Protein AF-A0A484APR4-F1 (afdb_monomer)

Nearest PDB structures (foldseek):
  3zo7-assembly1_F  TM=5.203E-01  e=2.249E+00  Rhodococcus opacus
  4fpi-assembly1_C  TM=4.739E-01  e=4.487E+00  Rhodococcus opacus
  4fpi-assembly1_E  TM=4.113E-01  e=2.964E+00  Rhodococcus opacus
  3znj-assembly3_9  TM=4.112E-01  e=2.582E+00  Rhodococcus opacus
  7oqe-assembly1_F  TM=1.734E-01  e=4.487E+00  Saccharomyces cerevisiae

Secondary structure (DSSP, 8-state):
-HHHHHH-HHHHHGGGGEEEEEE-TTS-EEEEESSS-HHHHHHHHHHHHGGG------------------TT--HHHHHHHHHHHHT-TTS--

Sequence (93 aa):
MLRVVKSDPNLKHQSCDLQDIRKTAKGFLVLQLSRASAAALYEAVGKALGDRAVVKTLKEFSQIEIRDLDELASKKEILEAIRVQLKDSSLPI

pLDDT: mean 77.91, std 9.24, range [52.09, 89.12]

Foldseek 3Di:
DVCLCVVPPVNVVVCVQFPDWDADPVGDIDTDGDDDDPVVVQVVVCVSCPPVDDRDDDDDDDDFDQPDDDPPQDPVNVVVSVCVRVVHPPDDD

Structure (mmCIF, N/CA/C/O backbone):
data_AF-A0A484APR4-F1
#
_entry.id   AF-A0A484APR4-F1
#
loop_
_atom_site.group_PDB
_atom_site.id
_atom_site.type_symbol
_atom_site.label_atom_id
_atom_site.label_alt_id
_atom_site.label_comp_id
_atom_site.label_asym_id
_atom_site.label_entity_id
_atom_site.label_seq_id
_atom_site.pdbx_PDB_ins_code
_atom_site.Cartn_x
_atom_site.Cartn_y
_atom_site.Cartn_z
_atom_site.occupancy
_atom_site.B_iso_or_eq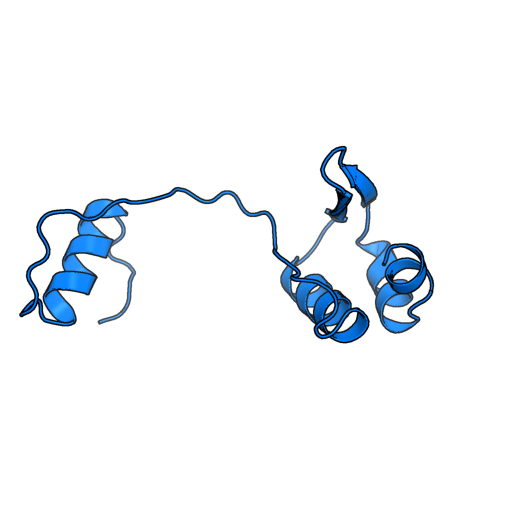uiv
_atom_site.auth_seq_id
_atom_site.auth_comp_id
_atom_site.auth_asym_id
_atom_site.auth_atom_id
_atom_site.pdbx_PDB_model_num
ATOM 1 N N . MET A 1 1 ? 6.449 -6.607 -17.753 1.00 72.62 1 MET A N 1
ATOM 2 C CA . MET A 1 1 ? 6.595 -5.880 -16.471 1.00 72.62 1 MET A CA 1
ATOM 3 C C . MET A 1 1 ? 8.011 -5.950 -15.923 1.00 72.62 1 MET A C 1
ATOM 5 O O . MET A 1 1 ? 8.665 -4.926 -15.945 1.00 72.62 1 MET A O 1
ATOM 9 N N . LEU A 1 2 ? 8.544 -7.120 -15.538 1.00 73.31 2 LEU A N 1
ATOM 10 C CA . LEU A 1 2 ? 9.911 -7.217 -14.986 1.00 73.31 2 LEU A CA 1
ATOM 11 C C . LEU A 1 2 ? 11.003 -6.625 -15.897 1.00 73.31 2 LEU A C 1
ATOM 13 O O . LEU A 1 2 ? 11.873 -5.908 -15.421 1.00 73.31 2 LEU A O 1
ATOM 17 N N . ARG A 1 3 ? 10.933 -6.883 -17.213 1.00 77.44 3 ARG A N 1
ATOM 18 C CA . ARG A 1 3 ? 11.858 -6.281 -18.187 1.00 77.44 3 ARG A CA 1
ATOM 19 C C . ARG A 1 3 ? 11.775 -4.749 -18.177 1.00 77.44 3 ARG A C 1
ATOM 21 O O . ARG A 1 3 ? 12.806 -4.111 -18.212 1.00 77.44 3 ARG A O 1
ATOM 28 N N . VAL A 1 4 ? 10.578 -4.173 -18.051 1.00 77.88 4 VAL A N 1
ATOM 29 C CA . VAL A 1 4 ? 10.388 -2.712 -17.979 1.00 77.88 4 VAL A CA 1
ATOM 30 C C . VAL A 1 4 ? 11.049 -2.160 -16.718 1.00 77.88 4 VAL A C 1
ATOM 32 O O . VAL A 1 4 ? 11.888 -1.280 -16.820 1.00 77.88 4 VAL A O 1
ATOM 35 N N . VAL A 1 5 ? 10.778 -2.768 -15.559 1.00 75.69 5 VAL A N 1
ATOM 36 C CA . VAL A 1 5 ? 11.366 -2.357 -14.271 1.00 75.69 5 VAL A CA 1
ATOM 37 C C . VAL A 1 5 ? 12.899 -2.418 -14.288 1.00 75.69 5 VAL A C 1
ATOM 39 O O . VAL A 1 5 ? 13.551 -1.524 -13.768 1.00 75.69 5 VAL A O 1
ATOM 42 N N . LYS A 1 6 ? 13.492 -3.447 -14.911 1.00 73.69 6 LYS A N 1
ATOM 43 C CA . LYS A 1 6 ? 14.958 -3.599 -15.006 1.00 73.69 6 LYS A CA 1
ATOM 44 C C . LYS A 1 6 ? 15.612 -2.711 -16.071 1.00 73.69 6 LYS A C 1
ATOM 46 O O . LYS A 1 6 ? 16.808 -2.435 -15.989 1.00 73.69 6 LYS A O 1
ATOM 51 N N . SER A 1 7 ? 14.873 -2.340 -17.112 1.00 77.44 7 SER A N 1
ATOM 52 C CA . SER A 1 7 ? 15.405 -1.596 -18.257 1.00 77.44 7 SER A CA 1
ATOM 53 C C . SER A 1 7 ? 15.187 -0.088 -18.151 1.00 77.44 7 SER A C 1
ATOM 55 O O . SER A 1 7 ? 15.885 0.644 -18.849 1.00 77.44 7 SER A O 1
ATOM 57 N N . ASP A 1 8 ? 14.272 0.370 -17.292 1.00 77.81 8 ASP A N 1
ATOM 58 C CA . ASP A 1 8 ? 13.976 1.791 -17.115 1.00 77.81 8 ASP A CA 1
ATOM 59 C C . ASP A 1 8 ? 15.164 2.530 -16.463 1.00 77.81 8 ASP A C 1
ATOM 61 O O . ASP A 1 8 ? 15.588 2.171 -15.359 1.00 77.81 8 ASP A O 1
ATOM 65 N N . PRO A 1 9 ? 15.732 3.553 -17.125 1.00 72.50 9 PRO A N 1
ATOM 66 C CA . PRO A 1 9 ? 16.882 4.289 -16.610 1.00 72.50 9 PRO A CA 1
ATOM 67 C C . PRO A 1 9 ? 16.585 5.044 -15.305 1.00 72.50 9 PRO A C 1
ATOM 69 O O . PRO A 1 9 ? 17.480 5.156 -14.469 1.00 72.50 9 PRO A O 1
ATOM 72 N N . ASN A 1 10 ? 15.342 5.477 -15.064 1.00 70.19 10 ASN A N 1
ATOM 73 C CA . ASN A 1 10 ? 14.961 6.143 -13.813 1.00 70.19 10 ASN A CA 1
ATOM 74 C C . ASN A 1 10 ? 14.973 5.169 -12.627 1.00 70.19 10 ASN A C 1
ATOM 76 O O . ASN A 1 10 ? 15.308 5.549 -11.506 1.00 70.19 10 ASN A O 1
ATOM 80 N N . LEU A 1 11 ? 14.663 3.894 -12.883 1.00 71.38 11 LEU A N 1
ATOM 81 C CA . LEU A 1 11 ? 14.688 2.832 -11.875 1.00 71.38 11 LEU A CA 1
ATOM 82 C C . LEU A 1 11 ? 16.087 2.244 -11.662 1.00 71.38 11 LEU A C 1
ATOM 84 O O . LEU A 1 11 ? 16.360 1.706 -10.591 1.00 71.38 11 LEU A O 1
ATOM 88 N N . LYS A 1 12 ? 17.001 2.387 -12.632 1.00 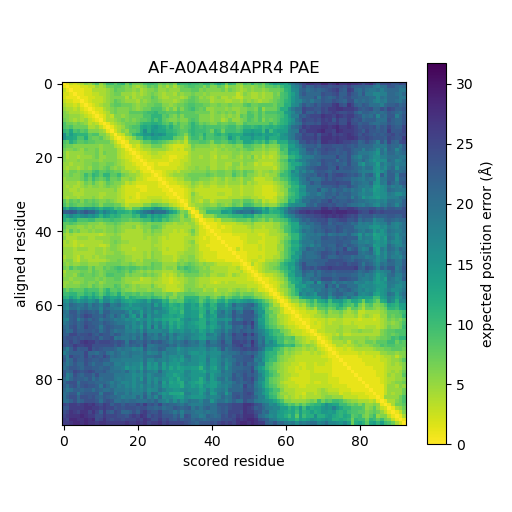67.06 12 LYS A N 1
ATOM 89 C CA . LYS A 1 12 ? 18.419 2.020 -12.464 1.00 67.06 12 LYS A CA 1
ATOM 90 C C . LYS A 1 12 ? 19.141 2.905 -11.453 1.00 67.06 12 LYS A C 1
ATOM 92 O O . LYS A 1 12 ? 19.985 2.412 -10.721 1.00 67.06 12 LYS A O 1
ATOM 97 N N . HIS A 1 13 ? 18.814 4.192 -11.368 1.00 61.44 13 HIS A N 1
ATOM 98 C CA . HIS A 1 13 ? 19.404 5.057 -10.340 1.00 61.44 13 HIS A CA 1
ATOM 99 C C . HIS A 1 13 ? 18.906 4.710 -8.931 1.00 61.44 13 HIS A C 1
ATOM 101 O O . HIS A 1 13 ? 19.659 4.818 -7.969 1.00 61.44 13 HIS A O 1
ATOM 107 N N . GLN A 1 14 ? 17.669 4.219 -8.825 1.00 62.22 14 GLN A N 1
ATOM 108 C CA . GLN A 1 14 ? 17.073 3.741 -7.575 1.00 62.22 14 GLN A CA 1
ATOM 109 C C . GLN A 1 14 ? 17.378 2.258 -7.289 1.00 62.22 14 GLN A C 1
ATOM 111 O O . GLN A 1 14 ? 16.944 1.723 -6.272 1.00 62.22 14 GLN A O 1
ATOM 116 N N . SER A 1 15 ? 18.142 1.569 -8.152 1.00 59.19 15 SER A N 1
ATOM 117 C CA . SER A 1 15 ? 18.447 0.147 -7.959 1.00 59.19 15 SER A CA 1
ATOM 118 C C . SER A 1 15 ? 19.412 -0.120 -6.809 1.00 59.19 15 SER A C 1
ATOM 120 O O . SER A 1 15 ? 19.493 -1.255 -6.355 1.00 59.19 15 SER A O 1
ATOM 122 N N . CYS A 1 16 ? 20.123 0.900 -6.323 1.00 59.44 16 CYS A N 1
ATOM 123 C CA . CYS A 1 16 ? 20.949 0.805 -5.116 1.00 59.44 16 CYS A CA 1
ATOM 124 C C . CYS A 1 16 ? 20.112 0.479 -3.865 1.00 59.44 16 CYS A C 1
ATOM 126 O O . CYS A 1 16 ? 20.607 -0.171 -2.942 1.00 5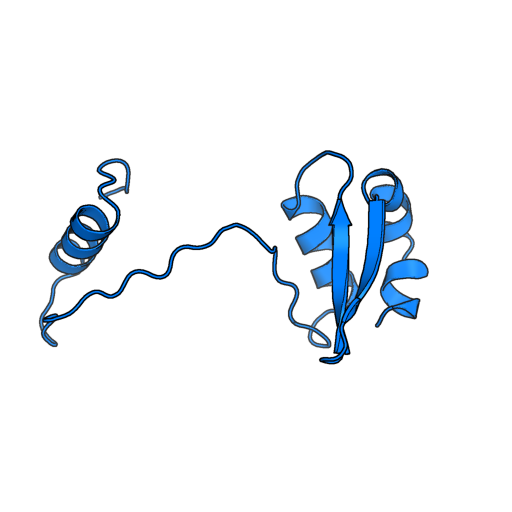9.44 16 CYS A O 1
ATOM 128 N N . ASP A 1 17 ? 18.831 0.856 -3.878 1.00 71.50 17 ASP A N 1
ATOM 129 C CA . ASP A 1 17 ? 17.899 0.620 -2.777 1.00 71.50 17 ASP A CA 1
ATOM 130 C C . ASP A 1 17 ? 17.097 -0.680 -2.962 1.00 71.50 17 ASP A C 1
ATOM 132 O O . ASP A 1 17 ? 16.336 -1.061 -2.077 1.00 71.50 17 ASP A O 1
ATOM 136 N N . LEU A 1 18 ? 17.260 -1.388 -4.090 1.00 74.25 18 LEU A N 1
ATOM 137 C CA . LEU A 1 18 ? 16.613 -2.673 -4.370 1.00 74.25 18 LEU A CA 1
ATOM 138 C C . LEU A 1 18 ? 17.498 -3.828 -3.886 1.00 74.25 18 LEU A C 1
ATOM 140 O O . LEU A 1 18 ? 18.559 -4.094 -4.442 1.00 74.25 18 LEU A O 1
ATOM 144 N N . GLN A 1 19 ? 17.031 -4.550 -2.871 1.00 78.81 19 GLN A N 1
ATOM 145 C CA . GLN A 1 19 ? 17.699 -5.736 -2.339 1.00 78.81 19 GLN A CA 1
ATOM 146 C C . GLN A 1 19 ? 17.380 -6.994 -3.152 1.00 78.81 19 GLN A C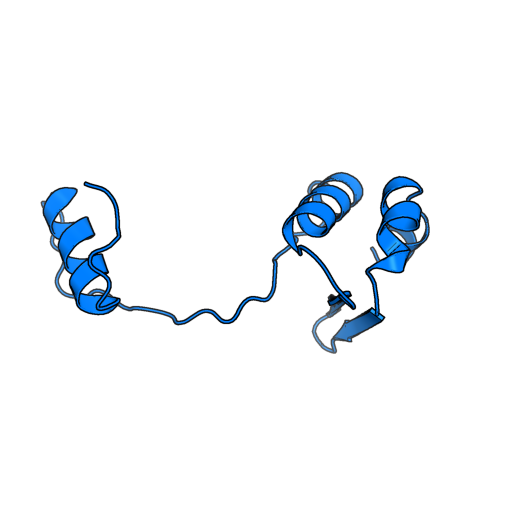 1
ATOM 148 O O . GLN A 1 19 ? 18.266 -7.805 -3.405 1.00 78.81 19 GLN A O 1
ATOM 153 N N . ASP A 1 20 ? 16.115 -7.170 -3.540 1.00 81.38 20 ASP A N 1
ATOM 154 C CA . ASP A 1 20 ? 15.669 -8.345 -4.288 1.00 81.38 20 ASP A CA 1
ATOM 155 C C . ASP A 1 20 ? 14.443 -8.030 -5.157 1.00 81.38 20 ASP A C 1
ATOM 157 O O . ASP A 1 20 ? 13.642 -7.139 -4.858 1.00 81.38 20 ASP A O 1
ATOM 161 N N . ILE A 1 21 ? 14.288 -8.775 -6.251 1.00 84.75 21 ILE A N 1
ATOM 162 C CA . ILE A 1 21 ? 13.128 -8.714 -7.135 1.00 84.75 21 ILE A CA 1
ATOM 163 C C . ILE A 1 21 ? 12.650 -10.134 -7.403 1.00 84.75 21 ILE A C 1
ATOM 165 O O . ILE A 1 21 ? 13.271 -10.880 -8.163 1.00 84.75 21 ILE A O 1
ATOM 169 N N . ARG A 1 22 ? 11.474 -10.473 -6.876 1.00 86.19 22 ARG A N 1
ATOM 170 C CA . ARG A 1 22 ? 10.887 -11.806 -7.038 1.00 86.19 22 ARG A CA 1
ATOM 171 C C . ARG A 1 22 ? 9.493 -11.757 -7.638 1.00 86.19 22 ARG A C 1
ATOM 173 O O . ARG A 1 22 ? 8.732 -10.812 -7.437 1.00 86.19 22 ARG A O 1
ATOM 180 N N . LYS A 1 23 ? 9.137 -12.813 -8.365 1.00 85.88 23 LYS A N 1
ATOM 181 C CA . LYS A 1 23 ? 7.779 -13.035 -8.865 1.00 85.88 23 LYS A CA 1
ATOM 182 C C . LYS A 1 23 ? 7.097 -14.081 -7.989 1.00 85.88 23 LYS A C 1
ATOM 184 O O . LYS A 1 23 ? 7.662 -15.139 -7.738 1.00 85.88 23 LYS A O 1
ATOM 189 N N . THR A 1 24 ? 5.893 -13.787 -7.520 1.00 85.06 24 THR A N 1
ATOM 190 C CA . THR A 1 24 ? 5.091 -14.737 -6.734 1.00 85.06 24 THR A CA 1
ATOM 191 C C . THR A 1 24 ? 4.387 -15.750 -7.640 1.00 85.06 24 THR A C 1
ATOM 193 O O . THR A 1 24 ? 4.194 -15.495 -8.830 1.00 85.06 24 THR A O 1
ATOM 196 N N . ALA A 1 25 ? 3.923 -16.868 -7.069 1.00 82.69 25 ALA A N 1
ATOM 197 C CA . ALA A 1 25 ? 3.118 -17.867 -7.784 1.00 82.69 25 ALA A CA 1
ATOM 198 C C . ALA A 1 25 ? 1.824 -17.279 -8.382 1.00 82.69 25 ALA A C 1
ATOM 200 O O . ALA A 1 25 ? 1.392 -17.687 -9.454 1.00 82.69 25 ALA A O 1
ATOM 201 N N . LYS A 1 26 ? 1.252 -16.254 -7.734 1.00 85.00 26 LYS A N 1
ATOM 202 C CA . LYS A 1 26 ? 0.076 -15.510 -8.221 1.00 85.00 26 LYS A CA 1
ATOM 203 C C . LYS A 1 26 ? 0.403 -14.499 -9.332 1.00 85.00 26 LYS A C 1
ATOM 205 O O . LYS A 1 26 ? -0.477 -13.786 -9.793 1.00 85.00 26 LYS A O 1
ATOM 210 N N . GLY A 1 27 ? 1.664 -14.399 -9.750 1.00 82.25 27 GLY A N 1
ATOM 211 C CA . GLY A 1 27 ? 2.096 -13.524 -10.838 1.00 82.25 27 GLY A CA 1
ATOM 212 C C . GLY A 1 27 ? 2.488 -12.105 -10.424 1.00 82.25 27 GLY A C 1
ATOM 213 O O . GLY A 1 27 ? 2.997 -11.370 -11.270 1.00 82.25 27 GLY A O 1
ATOM 214 N N . PHE A 1 28 ? 2.333 -11.732 -9.149 1.00 84.19 28 PHE A N 1
ATOM 215 C CA . PHE A 1 28 ? 2.752 -10.418 -8.649 1.00 84.19 28 PHE A CA 1
ATOM 216 C C . PHE A 1 28 ? 4.267 -10.266 -8.665 1.00 84.19 28 PHE A C 1
ATOM 218 O O . PHE A 1 28 ? 4.989 -11.206 -8.316 1.00 84.19 28 PHE A O 1
ATOM 225 N N . LEU A 1 29 ? 4.730 -9.067 -9.012 1.00 86.69 29 LEU A N 1
ATOM 226 C CA . LEU A 1 29 ? 6.124 -8.678 -8.878 1.00 86.69 29 LEU A CA 1
ATOM 227 C C . LEU A 1 29 ? 6.333 -7.994 -7.526 1.00 86.69 29 LEU A C 1
ATOM 229 O O . LEU A 1 29 ? 5.640 -7.030 -7.214 1.00 86.69 29 LEU A O 1
ATOM 233 N N . VAL A 1 30 ? 7.275 -8.501 -6.737 1.00 85.31 30 VAL A N 1
ATOM 234 C CA . VAL A 1 30 ? 7.613 -7.986 -5.409 1.00 85.31 30 VAL A CA 1
ATOM 235 C C . VAL A 1 30 ? 9.028 -7.433 -5.458 1.00 85.31 30 VAL A C 1
ATOM 237 O O . VAL A 1 30 ? 9.954 -8.129 -5.877 1.00 85.31 30 VAL A O 1
ATOM 240 N N . LEU A 1 31 ? 9.164 -6.179 -5.039 1.00 84.44 31 LEU A N 1
ATOM 241 C CA . LEU A 1 31 ? 10.421 -5.447 -4.948 1.00 84.44 31 LEU A CA 1
ATOM 242 C C . LEU A 1 31 ? 10.763 -5.308 -3.461 1.00 84.44 31 LEU A C 1
ATOM 244 O O . LEU A 1 31 ? 9.982 -4.727 -2.709 1.00 84.44 31 LEU A O 1
ATOM 248 N N . GLN A 1 32 ? 11.884 -5.880 -3.035 1.00 82.69 32 GLN A N 1
ATOM 249 C CA . GLN A 1 32 ? 12.387 -5.782 -1.667 1.00 82.69 32 GLN A CA 1
ATOM 250 C C . GLN A 1 32 ? 13.428 -4.668 -1.588 1.00 82.69 32 GLN A C 1
ATOM 252 O O . GLN A 1 32 ? 14.290 -4.582 -2.461 1.00 82.69 32 GLN A O 1
ATOM 257 N N . LEU A 1 33 ? 13.354 -3.829 -0.551 1.00 80.38 33 LEU A N 1
ATOM 258 C CA . LEU A 1 33 ? 14.197 -2.638 -0.402 1.00 80.38 33 LEU A CA 1
ATOM 259 C C . LEU A 1 33 ? 15.251 -2.816 0.691 1.00 80.38 33 LEU A C 1
ATOM 261 O O . LEU A 1 33 ? 14.948 -3.390 1.735 1.00 80.38 33 LEU A O 1
ATOM 265 N N . SER A 1 34 ? 16.473 -2.331 0.447 1.00 71.81 34 SER A N 1
ATOM 266 C CA . SER A 1 34 ? 17.640 -2.490 1.328 1.00 71.81 34 SER A CA 1
ATOM 267 C C . SER A 1 34 ? 17.715 -1.414 2.419 1.00 71.81 34 SER A C 1
ATOM 269 O O . SER A 1 34 ? 17.966 -1.750 3.575 1.00 71.81 34 SER A O 1
ATOM 271 N N . ARG A 1 35 ? 17.476 -0.137 2.081 1.00 64.69 35 ARG A N 1
ATOM 272 C CA . ARG A 1 35 ? 17.333 1.018 2.993 1.00 64.69 35 ARG A CA 1
ATOM 273 C C . ARG A 1 35 ? 16.665 2.185 2.235 1.00 64.69 35 ARG A C 1
ATOM 275 O O . ARG A 1 35 ? 17.018 2.444 1.100 1.00 64.69 35 ARG A O 1
ATOM 282 N N . ALA A 1 36 ? 15.761 2.910 2.905 1.00 62.09 36 ALA A N 1
ATOM 283 C CA . ALA A 1 36 ? 15.045 4.125 2.460 1.00 62.09 36 ALA A CA 1
ATOM 284 C C . ALA A 1 36 ? 13.789 3.971 1.561 1.00 62.09 36 ALA A C 1
ATOM 286 O O . ALA A 1 36 ? 13.400 2.887 1.141 1.00 62.09 36 ALA A O 1
ATOM 287 N N . SER A 1 37 ? 13.045 5.087 1.466 1.00 63.19 37 SER A N 1
ATOM 288 C CA . SER A 1 37 ? 11.576 5.148 1.451 1.00 63.19 37 SER A CA 1
ATOM 289 C C . SER A 1 37 ? 10.907 4.452 0.264 1.00 63.19 37 SER A C 1
ATOM 291 O O . SER A 1 37 ? 11.124 4.808 -0.893 1.00 63.19 37 SER A O 1
ATOM 293 N N . ALA A 1 38 ? 9.958 3.563 0.563 1.00 67.44 38 ALA A N 1
ATOM 294 C CA . ALA A 1 38 ? 9.095 2.960 -0.446 1.00 67.44 38 ALA A CA 1
ATOM 295 C C . ALA A 1 38 ? 8.327 3.989 -1.299 1.00 67.44 38 ALA A C 1
ATOM 297 O O . ALA A 1 38 ? 7.882 3.641 -2.382 1.00 67.44 38 ALA A O 1
ATOM 298 N N . ALA A 1 39 ? 8.178 5.239 -0.842 1.00 74.06 39 ALA A N 1
ATOM 299 C CA . ALA A 1 39 ? 7.468 6.297 -1.560 1.00 74.06 39 ALA A CA 1
ATOM 300 C C . ALA A 1 39 ? 8.158 6.699 -2.878 1.00 74.06 39 ALA A C 1
ATOM 302 O O . ALA A 1 39 ? 7.509 6.721 -3.920 1.00 74.06 39 ALA A O 1
ATOM 303 N N . ALA A 1 40 ? 9.473 6.946 -2.857 1.00 75.19 40 ALA A N 1
ATOM 304 C CA . ALA A 1 40 ? 10.211 7.369 -4.051 1.00 75.19 40 ALA A CA 1
ATOM 305 C C . ALA A 1 40 ? 10.223 6.283 -5.140 1.00 75.19 40 ALA A C 1
ATOM 307 O O .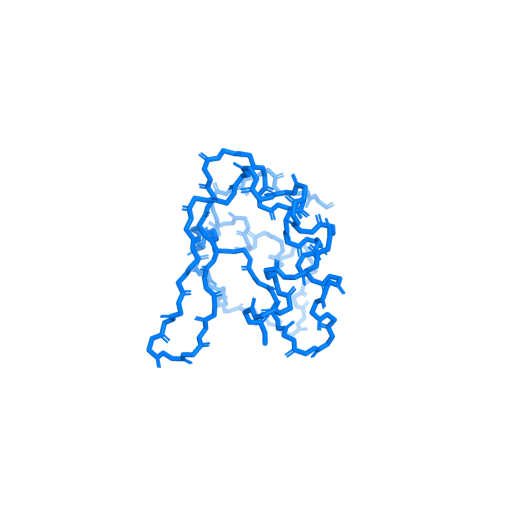 ALA A 1 40 ? 10.028 6.573 -6.322 1.00 75.19 40 ALA A O 1
ATOM 308 N N . LEU A 1 41 ? 10.388 5.022 -4.728 1.00 78.19 41 LEU A N 1
ATOM 309 C CA . LEU A 1 41 ? 10.333 3.889 -5.646 1.00 78.19 41 LEU A CA 1
ATOM 310 C C . LEU A 1 41 ? 8.901 3.596 -6.108 1.00 78.19 41 LEU A C 1
ATOM 312 O O . LEU A 1 41 ? 8.693 3.267 -7.272 1.00 78.19 41 LEU A O 1
ATOM 316 N N . TYR A 1 42 ? 7.905 3.740 -5.230 1.00 81.38 42 TYR A N 1
ATOM 317 C CA . TYR A 1 42 ? 6.496 3.600 -5.594 1.00 81.38 42 TYR A CA 1
ATOM 318 C C . TYR A 1 42 ? 6.126 4.546 -6.739 1.00 81.38 42 TYR A C 1
ATOM 320 O O . TYR A 1 42 ? 5.563 4.100 -7.738 1.00 81.38 42 TYR A O 1
ATOM 328 N N . GLU A 1 43 ? 6.491 5.827 -6.635 1.00 81.31 43 GLU A N 1
ATOM 329 C CA . GLU A 1 43 ? 6.217 6.803 -7.690 1.00 81.31 43 GLU A CA 1
ATOM 330 C C . GLU A 1 43 ? 6.961 6.486 -8.987 1.00 81.31 43 GLU A C 1
ATOM 332 O O . GLU A 1 43 ? 6.369 6.550 -10.066 1.00 81.31 43 GLU A O 1
ATOM 337 N N . ALA A 1 44 ? 8.245 6.129 -8.906 1.00 81.50 44 ALA A N 1
ATOM 338 C CA . ALA A 1 44 ? 9.046 5.823 -10.087 1.00 81.50 44 ALA A CA 1
ATOM 339 C C . ALA A 1 44 ? 8.536 4.568 -10.815 1.00 81.50 44 ALA A C 1
ATOM 341 O O . ALA A 1 44 ? 8.395 4.571 -12.038 1.00 81.50 44 ALA A O 1
ATOM 342 N N . VAL A 1 45 ? 8.191 3.511 -10.072 1.00 82.94 45 VAL A N 1
ATOM 343 C CA . VAL A 1 45 ? 7.628 2.275 -10.636 1.00 82.94 45 VAL A CA 1
ATOM 344 C C . VAL A 1 45 ? 6.218 2.523 -11.172 1.00 82.94 45 VAL A C 1
ATOM 346 O O . VAL A 1 45 ? 5.882 2.014 -12.240 1.00 82.94 45 VAL A O 1
ATOM 349 N N . GLY A 1 46 ? 5.414 3.337 -10.481 1.00 84.00 46 GLY A N 1
ATOM 350 C CA . GLY A 1 46 ? 4.094 3.762 -10.947 1.00 84.00 46 GLY A CA 1
ATOM 351 C C . GLY A 1 46 ? 4.174 4.501 -12.280 1.00 84.00 46 GLY A C 1
ATOM 352 O O . GLY A 1 46 ? 3.475 4.142 -13.221 1.00 84.00 46 GLY A O 1
ATOM 353 N N . LYS A 1 47 ? 5.099 5.458 -12.411 1.00 85.44 47 LYS A N 1
ATOM 354 C CA . LYS A 1 47 ? 5.354 6.176 -13.671 1.00 85.44 47 LYS A CA 1
ATOM 355 C C . LYS A 1 47 ? 5.846 5.247 -14.783 1.00 85.44 47 LYS A C 1
ATOM 357 O O . LYS A 1 47 ? 5.353 5.333 -15.903 1.00 85.44 47 LYS A O 1
A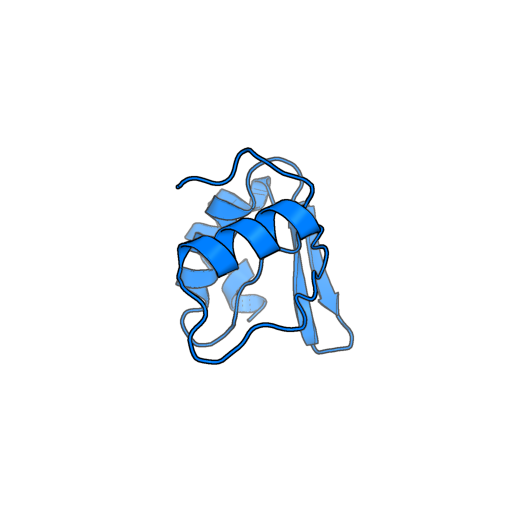TOM 362 N N . ALA A 1 48 ? 6.776 4.339 -14.484 1.00 84.56 48 ALA A N 1
ATOM 363 C CA . ALA A 1 48 ? 7.341 3.417 -15.472 1.00 84.56 48 ALA A CA 1
ATOM 364 C C . ALA A 1 48 ? 6.323 2.382 -15.987 1.00 84.56 48 ALA A C 1
ATOM 366 O O . ALA A 1 48 ? 6.384 1.944 -17.140 1.00 84.56 48 ALA A O 1
ATOM 367 N N . LEU A 1 49 ? 5.394 1.949 -15.129 1.00 84.19 49 LEU A N 1
ATOM 368 C CA . LEU A 1 49 ? 4.373 0.964 -15.486 1.00 84.19 49 LEU A CA 1
ATOM 369 C C . LEU A 1 49 ? 3.080 1.610 -16.003 1.00 84.19 49 LEU A C 1
ATOM 371 O O . LEU A 1 49 ? 2.368 0.958 -16.773 1.00 84.19 49 LEU A O 1
ATOM 375 N N . GLY A 1 50 ? 2.804 2.865 -15.639 1.00 83.81 50 GLY A N 1
ATOM 376 C CA . GLY A 1 50 ? 1.559 3.565 -15.956 1.00 83.81 50 GLY A CA 1
ATOM 377 C C . GLY A 1 50 ? 0.337 2.737 -15.557 1.00 83.81 50 GLY A C 1
ATOM 378 O O . GLY A 1 50 ? 0.362 2.000 -14.573 1.00 83.81 50 GLY A O 1
ATOM 379 N N . ASP A 1 51 ? -0.696 2.752 -16.396 1.00 84.31 51 ASP A N 1
ATOM 380 C CA . ASP A 1 51 ? -1.944 2.009 -16.155 1.00 84.31 51 ASP A CA 1
ATOM 381 C C . ASP A 1 51 ? -1.808 0.488 -16.335 1.00 84.31 51 ASP A C 1
ATOM 383 O O . ASP A 1 51 ? -2.765 -0.266 -16.154 1.00 84.31 51 ASP A O 1
ATOM 387 N N . ARG A 1 52 ? -0.618 -0.009 -16.703 1.00 82.62 52 ARG A N 1
ATOM 388 C CA . ARG A 1 52 ? -0.409 -1.442 -16.955 1.00 82.62 52 ARG A CA 1
ATOM 389 C C . ARG A 1 52 ? -0.363 -2.250 -15.664 1.00 82.62 52 ARG A C 1
ATOM 391 O O . ARG A 1 52 ? -0.531 -3.464 -15.730 1.00 82.62 52 ARG A O 1
ATOM 398 N N . ALA A 1 53 ? -0.083 -1.625 -14.519 1.00 81.56 53 ALA A N 1
ATOM 399 C CA . ALA A 1 53 ? 0.023 -2.308 -13.236 1.00 81.56 53 ALA A CA 1
ATOM 400 C C . ALA A 1 53 ? -0.410 -1.413 -12.074 1.00 81.56 53 ALA A C 1
ATOM 402 O O . ALA A 1 53 ? -0.076 -0.236 -12.025 1.00 81.56 53 ALA A O 1
ATOM 403 N N . VAL A 1 54 ? -1.048 -2.015 -11.071 1.00 83.44 54 VAL A N 1
ATOM 404 C CA . VAL A 1 54 ? -1.271 -1.355 -9.784 1.00 83.44 54 VAL A CA 1
ATOM 405 C C . VAL A 1 54 ? -0.045 -1.584 -8.909 1.00 83.44 54 VAL A C 1
ATOM 407 O O . VAL A 1 54 ? 0.232 -2.711 -8.491 1.00 83.44 54 VAL A O 1
ATOM 410 N N . VAL A 1 55 ? 0.695 -0.516 -8.635 1.00 82.62 55 VAL A N 1
ATOM 411 C CA . VAL A 1 55 ? 1.792 -0.535 -7.664 1.00 82.62 55 VAL A CA 1
ATOM 412 C C . VAL A 1 55 ? 1.185 -0.369 -6.276 1.00 82.62 55 VAL A C 1
ATOM 414 O O . VAL A 1 55 ? 0.269 0.426 -6.089 1.00 82.62 55 VAL A O 1
ATOM 417 N N . LYS A 1 56 ? 1.649 -1.150 -5.300 1.00 81.88 56 LYS A N 1
ATOM 418 C CA . LYS A 1 56 ? 1.243 -1.028 -3.895 1.00 81.88 56 LYS A CA 1
ATOM 419 C C . LYS A 1 56 ? 2.462 -1.198 -3.012 1.00 81.88 56 LYS A C 1
ATOM 421 O O . LYS A 1 56 ? 3.252 -2.118 -3.219 1.00 81.88 56 LYS A O 1
ATOM 426 N N . THR A 1 57 ? 2.586 -0.343 -2.008 1.00 79.06 57 THR A N 1
ATOM 427 C CA . THR A 1 57 ? 3.586 -0.531 -0.960 1.00 79.06 57 THR A CA 1
ATOM 428 C C . THR A 1 57 ? 3.058 -1.550 0.039 1.00 79.06 57 THR A C 1
ATOM 430 O O . THR A 1 57 ? 2.024 -1.325 0.665 1.00 79.06 57 THR A O 1
ATOM 433 N N . LEU A 1 58 ? 3.772 -2.664 0.196 1.00 72.19 58 LEU A N 1
ATOM 434 C CA . LEU A 1 58 ? 3.515 -3.630 1.261 1.00 72.19 58 LEU A CA 1
ATOM 435 C C . LEU A 1 58 ? 3.988 -3.020 2.583 1.00 72.19 58 LEU A C 1
ATOM 437 O O . LEU A 1 58 ? 5.159 -3.112 2.938 1.00 72.19 58 LEU A O 1
ATOM 441 N N . LYS A 1 59 ? 3.080 -2.336 3.274 1.00 68.69 59 LYS A N 1
ATOM 442 C CA . LYS A 1 59 ? 3.227 -2.006 4.693 1.00 68.69 59 LYS A CA 1
ATOM 443 C C . LYS A 1 59 ? 2.462 -3.037 5.511 1.00 68.69 59 LYS A C 1
ATOM 445 O O . LYS A 1 59 ? 1.539 -3.662 4.990 1.00 68.69 59 LYS A O 1
ATOM 450 N N . GLU A 1 60 ? 2.822 -3.189 6.780 1.00 60.31 60 GLU A N 1
ATOM 451 C CA . GLU A 1 60 ? 1.895 -3.777 7.743 1.00 60.31 60 GLU A CA 1
ATOM 452 C C . GLU A 1 60 ? 0.609 -2.949 7.705 1.00 60.31 60 GLU A C 1
ATOM 454 O O . GLU A 1 60 ? 0.638 -1.725 7.849 1.00 60.31 60 GLU A O 1
ATOM 459 N N . PHE A 1 61 ? -0.504 -3.606 7.405 1.00 56.97 61 PHE A N 1
ATOM 460 C CA . PHE A 1 61 ? -1.817 -2.991 7.449 1.00 56.97 61 PHE A CA 1
ATOM 461 C C . PHE A 1 61 ? -2.686 -3.821 8.379 1.00 56.97 61 PHE A C 1
ATOM 463 O O . PHE A 1 61 ? -2.736 -5.047 8.278 1.00 56.97 61 PHE A O 1
ATOM 470 N N . SER A 1 62 ? -3.376 -3.132 9.275 1.00 62.06 62 SER A N 1
ATOM 471 C CA . SER A 1 62 ? -4.435 -3.714 10.084 1.00 62.06 62 SER A CA 1
ATOM 472 C C . SER A 1 62 ? -5.755 -3.309 9.456 1.00 62.06 62 SER A C 1
ATOM 474 O O . SER A 1 62 ? -5.999 -2.126 9.219 1.00 62.06 62 SER A O 1
ATOM 476 N N . GLN A 1 63 ? -6.597 -4.290 9.143 1.00 69.06 63 GLN A N 1
ATOM 477 C CA . GLN A 1 63 ? -7.961 -4.009 8.725 1.00 69.06 63 GLN A CA 1
ATOM 478 C C . GLN A 1 63 ? -8.778 -3.682 9.971 1.00 69.06 63 GLN A C 1
ATOM 480 O O . GLN A 1 63 ? -8.815 -4.469 10.916 1.00 69.06 63 GLN A O 1
ATOM 485 N N . ILE A 1 64 ? -9.426 -2.523 9.959 1.00 80.75 64 ILE A N 1
ATOM 486 C CA . ILE A 1 64 ? -10.445 -2.178 10.941 1.00 80.75 64 ILE A CA 1
ATOM 487 C C . ILE A 1 64 ? -11.820 -2.304 10.301 1.00 80.75 64 ILE A C 1
ATOM 489 O O . ILE A 1 64 ? -12.003 -1.992 9.125 1.00 80.75 64 ILE A O 1
ATOM 493 N N . GLU A 1 65 ? -12.776 -2.784 11.081 1.00 84.56 65 GLU A N 1
ATOM 494 C CA . GLU A 1 65 ? -14.178 -2.844 10.701 1.00 84.56 65 GLU A CA 1
ATOM 495 C C . GLU A 1 65 ? -14.946 -1.904 11.624 1.00 84.56 65 GLU A C 1
ATOM 497 O O . GLU A 1 65 ? -14.797 -1.977 12.843 1.00 84.56 65 GLU A O 1
ATOM 502 N N . ILE A 1 66 ? -15.732 -1.009 11.031 1.00 87.44 66 ILE A N 1
ATOM 503 C CA . ILE A 1 66 ? -16.645 -0.127 11.752 1.00 87.44 66 ILE A CA 1
ATOM 504 C C . ILE A 1 66 ? -18.048 -0.607 11.412 1.00 87.44 66 ILE A C 1
ATOM 506 O O . ILE A 1 66 ? -18.400 -0.708 10.236 1.00 87.44 66 ILE A O 1
ATOM 510 N N . ARG A 1 67 ? -18.812 -0.955 12.444 1.00 83.81 67 ARG A N 1
ATOM 511 C CA . ARG A 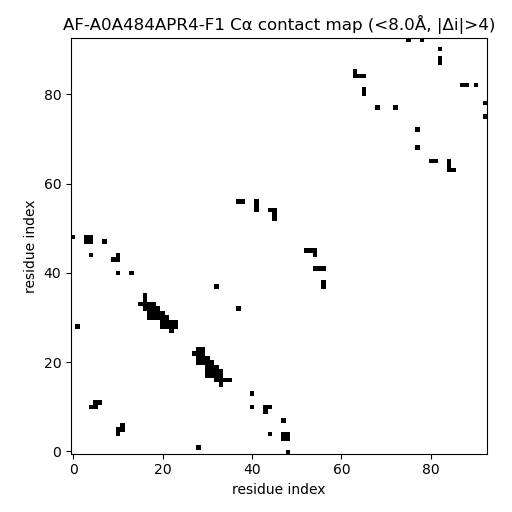1 67 ? -20.192 -1.433 12.337 1.00 83.81 67 ARG A CA 1
ATOM 512 C C . ARG A 1 67 ? -21.145 -0.357 12.844 1.00 83.81 67 ARG A C 1
ATOM 514 O O . ARG A 1 67 ? -20.706 0.609 13.461 1.00 83.81 67 ARG A O 1
ATOM 521 N N . ASP A 1 68 ? -22.428 -0.545 12.559 1.00 84.25 68 ASP A N 1
ATOM 522 C CA . ASP A 1 68 ? -23.514 0.271 13.111 1.00 84.25 68 ASP A CA 1
ATOM 523 C C . ASP A 1 68 ? -23.451 1.763 12.727 1.00 84.25 68 ASP A C 1
ATOM 525 O O . ASP A 1 68 ? -23.910 2.627 13.468 1.00 84.25 68 ASP A O 1
ATOM 529 N N . LEU A 1 69 ? -22.901 2.069 11.545 1.00 87.38 69 LEU A N 1
ATOM 530 C CA . LEU A 1 69 ? -23.057 3.382 10.917 1.00 87.38 69 LEU A CA 1
ATOM 531 C C . LEU A 1 69 ? -24.405 3.442 10.197 1.00 87.38 69 LEU A C 1
ATOM 533 O O . LEU A 1 69 ? -24.732 2.544 9.417 1.00 87.38 69 LEU A O 1
ATOM 537 N N . ASP A 1 70 ? -25.163 4.507 10.437 1.00 89.12 70 ASP A N 1
ATOM 538 C CA . ASP A 1 70 ? -26.388 4.796 9.696 1.00 89.12 70 ASP A CA 1
ATOM 539 C C . ASP A 1 70 ? -26.117 5.668 8.451 1.00 89.12 70 ASP A C 1
ATOM 541 O O . ASP A 1 70 ? -25.020 6.193 8.246 1.00 89.12 70 ASP A O 1
ATOM 545 N N . GLU A 1 71 ? -27.124 5.809 7.585 1.00 83.94 71 GLU A N 1
ATOM 546 C CA . GLU A 1 71 ? -27.034 6.618 6.358 1.00 83.94 71 GLU A CA 1
ATOM 547 C C . GLU A 1 71 ? -26.964 8.133 6.627 1.00 83.94 71 GLU A C 1
ATOM 549 O O . GLU A 1 71 ? -26.621 8.907 5.731 1.00 83.94 71 GLU A O 1
ATOM 554 N N . LEU A 1 72 ? -27.294 8.566 7.847 1.00 88.94 72 LEU A N 1
ATOM 555 C CA . LEU A 1 72 ? -27.291 9.964 8.279 1.00 88.94 72 LEU A CA 1
ATOM 556 C C . LEU A 1 72 ? -26.023 10.325 9.068 1.00 88.94 72 LEU A C 1
ATOM 558 O O . LEU A 1 72 ? -25.896 11.470 9.514 1.00 88.94 72 LEU A O 1
ATOM 562 N N . ALA A 1 73 ? -25.079 9.386 9.195 1.00 86.31 73 ALA A N 1
ATOM 563 C CA . ALA A 1 73 ? -23.873 9.538 9.983 1.00 86.31 73 ALA A CA 1
ATOM 564 C C . ALA A 1 73 ? -23.068 10.735 9.483 1.00 86.31 73 ALA A C 1
ATOM 566 O O . ALA A 1 73 ? -22.631 10.825 8.329 1.00 86.31 73 ALA A O 1
ATOM 567 N N . SER A 1 74 ? -22.849 11.682 10.384 1.00 88.81 74 SER A N 1
ATOM 568 C CA . SER A 1 74 ? -22.080 12.874 10.090 1.00 88.81 74 SER A CA 1
ATOM 569 C C . SER A 1 74 ? -20.598 12.535 9.929 1.00 88.81 74 SER A C 1
ATOM 571 O O . SER A 1 74 ? -20.056 11.593 10.512 1.00 88.81 74 SER A O 1
ATOM 573 N N . LYS A 1 75 ? -19.876 13.388 9.193 1.00 88.69 75 LYS A N 1
ATOM 574 C CA . LYS A 1 75 ? -18.414 13.284 9.049 1.00 88.69 75 LYS A CA 1
ATOM 575 C C . LYS A 1 75 ? -17.696 13.184 10.406 1.00 88.69 75 LYS A C 1
ATOM 577 O O . LYS A 1 75 ? -16.675 12.509 10.503 1.00 88.69 75 LYS A O 1
ATOM 582 N N . LYS A 1 76 ? -18.221 13.858 11.438 1.00 87.38 76 LYS A N 1
ATOM 583 C CA . LYS A 1 76 ? -17.663 13.836 12.797 1.00 87.38 76 LYS A CA 1
ATOM 584 C C . LYS A 1 76 ? -17.843 12.474 13.463 1.00 87.38 76 LYS A C 1
ATOM 586 O O . LYS A 1 76 ? -16.893 11.982 14.057 1.00 87.38 76 LYS A O 1
ATOM 591 N N . GLU A 1 77 ? -19.016 11.863 13.329 1.00 86.75 77 GLU A N 1
ATOM 592 C CA . GLU A 1 77 ? -19.308 10.538 13.896 1.00 86.75 77 GLU A CA 1
ATOM 593 C C . GLU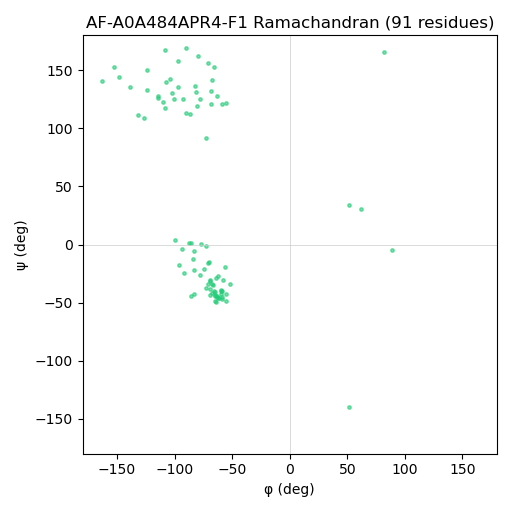 A 1 77 ? -18.463 9.448 13.237 1.00 86.75 77 GLU A C 1
ATOM 595 O O . GLU A 1 77 ? -17.897 8.604 13.928 1.00 86.75 77 GLU A O 1
ATOM 600 N N . ILE A 1 78 ? -18.273 9.524 11.917 1.00 88.62 78 ILE A N 1
ATOM 601 C CA . ILE A 1 78 ? -17.389 8.605 11.187 1.00 88.62 78 ILE A CA 1
ATOM 602 C C . ILE A 1 78 ? -15.937 8.746 11.668 1.00 88.62 78 ILE A C 1
ATOM 604 O O . ILE A 1 78 ? -15.265 7.745 11.920 1.00 88.62 78 ILE A O 1
ATOM 608 N N . LEU A 1 79 ? -15.441 9.980 11.815 1.00 87.44 79 LEU A N 1
ATOM 609 C CA . LEU A 1 79 ? -14.091 10.242 12.328 1.00 87.44 79 LEU A CA 1
ATOM 610 C C . LEU A 1 79 ? -13.898 9.690 13.741 1.00 87.44 79 LEU A C 1
ATOM 612 O O . LEU A 1 79 ? -12.865 9.087 14.027 1.00 87.44 79 LEU A O 1
ATOM 616 N N . GLU A 1 80 ? -14.890 9.867 14.607 1.00 86.06 80 GLU A N 1
ATOM 617 C CA . GLU A 1 80 ? -14.826 9.375 15.978 1.00 86.06 80 GLU A CA 1
ATOM 618 C C . GLU A 1 80 ? -14.842 7.843 16.030 1.00 86.06 80 GLU A C 1
ATOM 620 O O . GLU A 1 80 ? -14.025 7.243 16.728 1.00 86.06 80 GLU A O 1
ATOM 625 N N . ALA A 1 81 ? -15.673 7.193 15.212 1.00 87.75 81 ALA A N 1
ATOM 626 C CA . ALA A 1 81 ? -15.688 5.737 15.093 1.00 87.75 81 ALA A CA 1
ATOM 627 C C . ALA A 1 81 ? -14.328 5.179 14.628 1.00 87.75 81 ALA A C 1
ATOM 629 O O . ALA A 1 81 ? -13.844 4.178 15.161 1.00 87.75 81 ALA A O 1
ATOM 630 N N . ILE A 1 82 ? -13.661 5.863 13.689 1.00 88.12 82 ILE A N 1
ATOM 631 C CA . ILE A 1 82 ? -12.301 5.514 13.254 1.00 88.12 82 ILE A CA 1
ATOM 632 C C . ILE A 1 82 ? -11.298 5.662 14.410 1.00 88.12 82 ILE A C 1
ATOM 634 O O . ILE A 1 82 ? -10.484 4.760 14.623 1.00 88.12 82 ILE A O 1
ATOM 638 N N . ARG A 1 83 ? -11.352 6.761 15.177 1.00 85.38 83 ARG A N 1
ATOM 639 C CA . ARG A 1 83 ? -10.450 6.994 16.324 1.00 85.38 83 ARG A CA 1
ATOM 640 C C . ARG A 1 83 ? -10.598 5.929 17.401 1.00 85.38 83 ARG A C 1
ATOM 642 O O . ARG A 1 83 ? -9.590 5.398 17.867 1.00 85.38 83 ARG A O 1
ATOM 649 N N . VAL A 1 84 ? -11.836 5.592 17.766 1.00 85.88 84 VAL A N 1
ATOM 650 C CA . VAL A 1 84 ? -12.135 4.547 18.757 1.00 85.88 84 VAL A CA 1
ATOM 651 C C . VAL A 1 84 ? -11.547 3.211 18.312 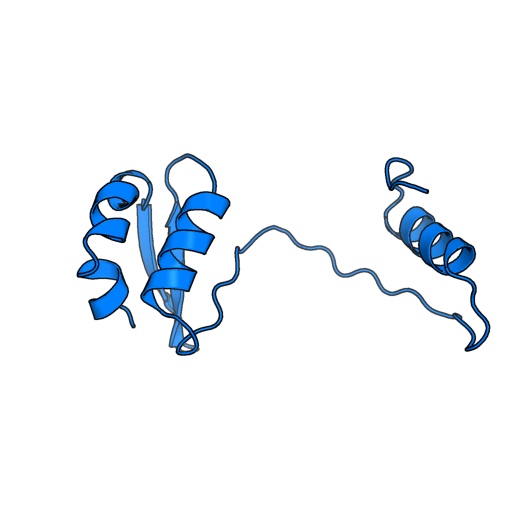1.00 85.88 84 VAL A C 1
ATOM 653 O O . VAL A 1 84 ? -10.874 2.538 19.095 1.00 85.88 84 VAL A O 1
ATOM 656 N N . GLN A 1 85 ? -11.732 2.857 17.040 1.00 85.75 85 GLN A N 1
ATOM 657 C CA . GLN A 1 85 ? -11.276 1.576 16.513 1.00 85.75 85 GLN A CA 1
ATOM 658 C C . GLN A 1 85 ? -9.747 1.490 16.378 1.00 85.75 85 GLN A C 1
ATOM 660 O O . GLN A 1 85 ? -9.167 0.425 16.597 1.00 85.75 85 GLN A O 1
ATOM 665 N N . LEU A 1 86 ? -9.079 2.603 16.058 1.00 83.38 86 LEU A N 1
ATOM 666 C CA . LEU A 1 86 ? -7.615 2.679 15.971 1.00 83.38 86 LEU A CA 1
ATOM 667 C C . LEU A 1 86 ? -6.930 2.920 17.321 1.00 83.38 86 LEU A C 1
ATOM 669 O O . LEU A 1 86 ? -5.713 2.765 17.408 1.00 83.38 86 LEU A O 1
ATOM 673 N N . LYS A 1 87 ? -7.689 3.278 18.366 1.00 80.25 87 LYS A N 1
ATOM 674 C CA . LYS A 1 87 ? -7.167 3.769 19.655 1.00 80.25 87 LYS A CA 1
ATOM 675 C C . LYS A 1 87 ? -6.174 4.925 19.471 1.00 80.25 87 LYS A C 1
ATOM 677 O O . LYS A 1 87 ? -5.209 5.043 20.223 1.00 80.25 87 LYS A O 1
ATOM 682 N N . ASP A 1 88 ? -6.406 5.751 18.453 1.00 72.12 88 ASP A N 1
ATOM 683 C CA . ASP A 1 88 ? -5.494 6.811 18.036 1.00 72.12 88 ASP A CA 1
ATOM 684 C C . ASP A 1 88 ? -6.222 8.157 17.975 1.00 72.12 88 ASP A C 1
ATOM 686 O O . ASP A 1 88 ? -7.049 8.413 17.098 1.00 72.12 88 ASP A O 1
ATOM 690 N N . SER A 1 89 ? -5.892 9.030 18.927 1.00 63.94 89 SER A N 1
ATOM 691 C CA . SER A 1 89 ? -6.468 10.372 19.056 1.00 63.94 89 SER A CA 1
ATOM 692 C C . SER A 1 89 ? -5.754 11.427 18.201 1.00 63.94 89 SER A C 1
ATOM 694 O O . SER A 1 89 ? -6.127 12.597 18.256 1.00 63.94 89 SER A O 1
ATOM 696 N N . SER A 1 90 ? -4.727 11.052 17.429 1.00 68.75 90 SER A N 1
ATOM 697 C CA . SER A 1 90 ? -3.920 11.993 16.637 1.00 68.75 90 SER A CA 1
ATOM 698 C C . SER A 1 90 ? -4.531 12.368 15.278 1.00 68.75 90 SER A C 1
ATOM 700 O O . SER A 1 90 ? -4.016 13.253 14.592 1.00 68.75 90 SER A O 1
ATOM 702 N N . LEU A 1 91 ? -5.644 11.739 14.882 1.00 61.47 91 LEU A N 1
ATOM 703 C CA . LEU A 1 91 ? -6.313 12.022 13.609 1.00 61.47 91 LEU A CA 1
ATOM 704 C C . LEU A 1 91 ? -6.939 13.434 13.594 1.00 61.47 91 LEU A C 1
ATOM 706 O O . LEU A 1 91 ? -7.651 13.784 14.542 1.00 61.47 91 LEU A O 1
ATOM 710 N N . PRO A 1 92 ? -6.729 14.239 12.532 1.00 59.34 92 PRO A N 1
ATOM 711 C CA . PRO A 1 92 ? -7.190 15.627 12.464 1.00 59.34 92 PRO A CA 1
ATOM 712 C C . PRO A 1 92 ? -8.723 15.754 12.436 1.00 59.34 92 PRO A C 1
ATOM 714 O O . PRO A 1 92 ? -9.425 14.839 12.005 1.00 59.34 92 PRO A O 1
ATOM 717 N N . ILE A 1 93 ? -9.217 16.897 12.933 1.00 52.09 93 ILE A N 1
ATOM 718 C CA . ILE A 1 93 ? -10.641 17.292 12.998 1.00 52.09 93 ILE A CA 1
ATOM 719 C C . ILE A 1 93 ? -11.119 17.796 11.630 1.00 52.09 93 ILE A C 1
ATOM 721 O O . ILE A 1 93 ? -10.370 18.579 11.005 1.00 52.09 93 ILE A O 1
#

Radius of gyration: 18.72 Å; Cα contacts (8 Å, |Δi|>4): 68; chains: 1; bounding box: 48×35×38 Å

Solvent-accessible surface area (backbone atoms only — not comparable to full-atom values): 6223 Å² total; per-residue (Å²): 106,72,66,54,60,72,65,35,69,78,47,54,73,54,43,84,33,50,66,46,80,48,73,47,95,89,67,48,78,46,80,39,68,68,64,78,65,68,62,66,54,46,52,52,51,34,66,75,46,40,94,79,51,90,76,76,83,91,61,96,78,82,90,81,86,87,76,92,77,61,98,78,61,45,75,66,56,54,51,48,54,50,26,64,76,66,74,42,87,83,69,84,133

Organism: Drosophila navojoa (NCBI:txid7232)

Mean predicted aligned error: 12.01 Å